Protein AF-A0A958UYS6-F1 (afdb_monomer_lite)

Foldseek 3Di:
DPPVVVVVVVVVVVVVVVVVCVVVVLVVCCVVQPDLLVVLLVVLVVVVVVLVCLCVCVVVVLVVVLVVCVVVVPPVSNVVVVVVSVVVVVVSVVVSVVVLVVCLVCLCVVCVVPDDPVSSVSSSVSSD

Radius of gyration: 20.61 Å; chains: 1; bounding box: 42×36×51 Å

pLDDT: mean 89.22, std 7.18, range [57.09, 96.88]

Structure (mmCIF, N/CA/C/O backbone):
data_AF-A0A958UYS6-F1
#
_entry.id   AF-A0A958UYS6-F1
#
loop_
_atom_site.group_PDB
_atom_site.id
_atom_site.type_symbol
_atom_site.label_atom_id
_atom_site.label_alt_id
_atom_site.label_comp_id
_atom_site.label_asym_id
_atom_site.label_entity_id
_atom_site.label_seq_id
_atom_site.pdbx_PDB_ins_code
_atom_site.Cartn_x
_atom_site.Cartn_y
_atom_site.Cartn_z
_atom_site.occupancy
_atom_site.B_iso_or_equiv
_atom_site.auth_seq_id
_atom_site.auth_comp_id
_atom_site.auth_asym_id
_atom_site.auth_atom_id
_atom_site.pdbx_PDB_model_num
ATOM 1 N N . MET A 1 1 ? -20.397 -24.349 17.806 1.00 57.09 1 MET A N 1
ATOM 2 C CA . MET A 1 1 ? -18.965 -24.169 17.461 1.00 57.09 1 MET A CA 1
ATOM 3 C C . MET A 1 1 ? -18.543 -22.762 17.843 1.00 57.09 1 MET A C 1
ATOM 5 O O . MET A 1 1 ? -19.244 -21.834 17.466 1.00 57.09 1 MET A O 1
ATOM 9 N N . SER A 1 2 ? -17.454 -22.614 18.604 1.00 81.12 2 SER A N 1
ATOM 10 C CA . SER A 1 2 ? -16.910 -21.302 18.992 1.00 81.12 2 SER A CA 1
ATOM 11 C C . SER A 1 2 ? -16.655 -20.434 17.752 1.00 81.12 2 SER A C 1
ATOM 13 O O . SER A 1 2 ? -16.127 -20.943 16.761 1.00 81.12 2 SER A O 1
ATOM 15 N N . GLN A 1 3 ? -17.023 -19.148 17.811 1.00 81.06 3 GLN A N 1
ATOM 16 C CA . GLN A 1 3 ? -16.781 -18.159 16.748 1.00 81.06 3 GLN A CA 1
ATOM 17 C C . GLN A 1 3 ? -15.305 -18.149 16.307 1.00 81.06 3 GLN A C 1
ATOM 19 O O . GLN A 1 3 ? -15.011 -18.015 15.123 1.00 81.06 3 GLN A O 1
ATOM 24 N N . LEU A 1 4 ? -14.385 -18.437 17.237 1.00 83.12 4 LEU A N 1
ATOM 25 C CA . LEU A 1 4 ? -12.952 -18.588 16.972 1.00 83.12 4 LEU A CA 1
ATOM 26 C C . LEU A 1 4 ? -12.633 -19.750 16.021 1.00 83.12 4 LEU A C 1
ATOM 28 O O . LEU A 1 4 ? -11.812 -19.594 15.126 1.00 83.12 4 LEU A O 1
ATOM 32 N N . LYS A 1 5 ? -13.298 -20.908 16.163 1.00 86.00 5 LYS A N 1
ATOM 33 C CA . LYS A 1 5 ? -13.058 -22.068 15.283 1.00 86.00 5 LYS A CA 1
ATOM 34 C C . LYS A 1 5 ? -13.526 -21.792 13.856 1.00 86.00 5 LYS A C 1
ATOM 36 O O . LYS A 1 5 ? -12.834 -22.155 12.915 1.00 86.00 5 LYS A O 1
ATOM 41 N N . LYS A 1 6 ? -14.682 -21.136 13.696 1.00 89.00 6 LYS A N 1
ATOM 42 C CA . LYS A 1 6 ? -15.195 -20.745 12.373 1.00 89.00 6 LYS A CA 1
ATOM 43 C C . LYS A 1 6 ? -14.292 -19.701 11.710 1.00 89.00 6 LYS A C 1
ATOM 45 O O . LYS A 1 6 ? -13.970 -19.859 10.539 1.00 89.00 6 LYS A O 1
ATOM 50 N N . GLY A 1 7 ? -13.849 -18.694 12.468 1.00 87.62 7 GLY A N 1
ATOM 51 C CA . GLY A 1 7 ? -12.909 -17.682 11.981 1.00 87.62 7 GLY A CA 1
ATOM 52 C C . GLY A 1 7 ? -11.564 -18.278 11.561 1.00 87.62 7 GLY A C 1
ATOM 53 O O . GLY A 1 7 ? -11.072 -17.969 10.481 1.00 87.62 7 GLY A O 1
ATOM 54 N N . ALA A 1 8 ? -11.012 -19.195 12.362 1.00 90.88 8 ALA A N 1
ATOM 55 C CA . ALA A 1 8 ? -9.764 -19.880 12.034 1.00 90.88 8 ALA A CA 1
ATOM 56 C C . ALA A 1 8 ? -9.884 -20.718 10.752 1.00 90.88 8 ALA A C 1
ATOM 58 O O . ALA A 1 8 ? -9.050 -20.581 9.864 1.00 90.88 8 ALA A O 1
ATOM 59 N N . ILE A 1 9 ? -10.933 -21.542 10.622 1.00 94.81 9 ILE A N 1
ATOM 60 C CA . ILE A 1 9 ? -11.158 -22.363 9.418 1.00 94.81 9 ILE A CA 1
ATOM 61 C C . ILE A 1 9 ? -11.245 -21.478 8.172 1.00 94.81 9 ILE A C 1
ATOM 63 O O . ILE A 1 9 ? -10.572 -21.763 7.188 1.00 94.81 9 ILE A O 1
ATOM 67 N N . LEU A 1 10 ? -12.015 -20.386 8.235 1.00 92.81 10 LEU A N 1
ATOM 68 C CA . LEU A 1 10 ? -12.155 -19.461 7.114 1.00 92.81 10 LEU A CA 1
ATOM 69 C C . LEU A 1 10 ? -10.806 -18.852 6.711 1.00 92.81 10 LEU A C 1
ATOM 71 O O . LEU A 1 10 ? -10.481 -18.821 5.529 1.00 92.81 10 LEU A O 1
ATOM 75 N N . ASN A 1 11 ? -10.003 -18.422 7.688 1.00 92.44 11 ASN A N 1
ATOM 76 C CA . ASN A 1 11 ? -8.689 -17.843 7.426 1.00 92.44 11 ASN A CA 1
ATOM 77 C C . ASN A 1 11 ? -7.740 -18.857 6.760 1.00 92.44 11 ASN A C 1
ATOM 79 O O . ASN A 1 11 ? -7.133 -18.544 5.738 1.00 92.44 11 ASN A O 1
ATOM 83 N N . TYR A 1 12 ? -7.689 -20.099 7.256 1.00 95.38 12 TYR A N 1
ATOM 84 C CA . TYR A 1 12 ? -6.883 -21.158 6.638 1.00 95.38 12 TYR A CA 1
ATOM 85 C C . TYR A 1 12 ? -7.346 -21.501 5.221 1.00 95.38 12 TYR A C 1
ATOM 87 O O . TYR A 1 12 ? -6.510 -21.683 4.337 1.00 95.38 12 TYR A O 1
ATOM 95 N N . THR A 1 13 ? -8.658 -21.563 4.977 1.00 95.88 13 THR A N 1
ATOM 96 C CA . THR A 1 13 ? -9.193 -21.776 3.627 1.00 95.88 13 THR A CA 1
ATOM 97 C C . THR A 1 13 ? -8.765 -20.656 2.682 1.00 95.88 13 THR A C 1
ATOM 99 O O . THR A 1 13 ? -8.302 -20.948 1.582 1.00 95.88 13 THR A O 1
ATOM 102 N N . THR A 1 14 ? -8.841 -19.395 3.117 1.00 94.94 14 THR A N 1
ATOM 103 C CA . THR A 1 14 ? -8.355 -18.252 2.332 1.00 94.94 14 THR A CA 1
ATOM 104 C C . THR A 1 14 ? -6.866 -18.377 2.026 1.00 94.94 14 THR A C 1
ATOM 106 O O . THR A 1 14 ? -6.482 -18.247 0.870 1.00 94.94 14 THR A O 1
ATOM 109 N N . ILE A 1 15 ? -6.026 -18.696 3.017 1.00 95.31 15 ILE A N 1
ATOM 110 C CA . ILE A 1 15 ? -4.578 -18.857 2.810 1.00 95.31 15 ILE A CA 1
ATOM 111 C C . ILE A 1 15 ? -4.289 -19.945 1.769 1.00 95.31 15 ILE A C 1
ATOM 113 O O . ILE A 1 15 ? -3.499 -19.717 0.852 1.00 95.31 15 ILE A O 1
ATOM 117 N N . ILE A 1 16 ? -4.926 -21.115 1.883 1.00 96.88 16 ILE A N 1
ATOM 118 C CA . ILE A 1 16 ? -4.724 -22.227 0.943 1.00 96.88 16 ILE A CA 1
ATOM 119 C C . ILE A 1 16 ? -5.145 -21.813 -0.468 1.00 96.88 16 ILE A C 1
ATOM 121 O O . ILE A 1 16 ? -4.382 -22.014 -1.410 1.00 96.88 16 ILE A O 1
ATOM 125 N N . LEU A 1 17 ? -6.323 -21.202 -0.618 1.00 96.12 17 LEU A N 1
ATOM 126 C CA . LEU A 1 17 ? -6.816 -20.747 -1.917 1.00 96.12 17 LEU A CA 1
ATOM 127 C C . LEU A 1 17 ? -5.879 -19.715 -2.545 1.00 96.12 17 LEU A C 1
ATOM 129 O O . LEU A 1 17 ? -5.502 -19.876 -3.702 1.00 96.12 17 LEU A O 1
ATOM 133 N N . THR A 1 18 ? -5.444 -18.708 -1.785 1.00 94.50 18 THR A N 1
ATOM 134 C CA . THR A 1 18 ? -4.513 -17.683 -2.275 1.00 94.50 18 THR A CA 1
ATOM 135 C C . THR A 1 18 ? -3.198 -18.299 -2.748 1.00 94.50 18 THR A C 1
ATOM 137 O O . THR A 1 18 ? -2.706 -17.941 -3.815 1.00 94.50 18 THR A O 1
ATOM 140 N N . ASN A 1 19 ? -2.648 -19.264 -2.005 1.00 95.12 19 ASN A N 1
ATOM 141 C CA . ASN A 1 19 ? -1.410 -19.940 -2.397 1.00 95.12 19 ASN A CA 1
ATOM 142 C C . ASN A 1 19 ? -1.591 -20.799 -3.656 1.00 95.12 19 ASN A C 1
ATOM 144 O O . ASN A 1 19 ? -0.763 -20.735 -4.560 1.00 95.12 19 ASN A O 1
ATOM 148 N N . VAL A 1 20 ? -2.676 -21.575 -3.746 1.00 96.19 20 VAL A N 1
ATOM 149 C CA . VAL A 1 20 ? -2.965 -22.410 -4.924 1.00 96.19 20 VAL A CA 1
ATOM 150 C C . VAL A 1 20 ? -3.162 -21.545 -6.167 1.00 96.19 20 VAL A C 1
ATOM 152 O O . VAL A 1 20 ? -2.585 -21.835 -7.212 1.00 96.19 20 VAL A O 1
ATOM 155 N N . VAL A 1 21 ? -3.928 -20.459 -6.054 1.00 95.12 21 VAL A N 1
ATOM 156 C CA . VAL A 1 21 ? -4.133 -19.505 -7.151 1.00 95.12 21 VAL A CA 1
ATOM 157 C C . VAL A 1 21 ? -2.806 -18.868 -7.563 1.00 95.12 21 VAL A C 1
ATOM 159 O O . VAL A 1 21 ? -2.506 -18.833 -8.752 1.00 95.12 21 VAL A O 1
ATOM 162 N N . GLY A 1 22 ? -1.979 -18.438 -6.605 1.00 90.50 22 GLY A N 1
ATOM 163 C CA . GLY A 1 22 ? -0.653 -17.882 -6.886 1.00 90.50 22 GLY A CA 1
ATOM 164 C C . GLY A 1 22 ? 0.243 -18.855 -7.655 1.00 90.50 22 GLY A C 1
ATOM 165 O O . GLY A 1 22 ? 0.768 -18.503 -8.708 1.00 90.50 22 GLY A O 1
ATOM 166 N N . LEU A 1 23 ? 0.341 -20.103 -7.187 1.00 93.56 23 LEU A N 1
ATOM 167 C CA . LEU A 1 23 ? 1.155 -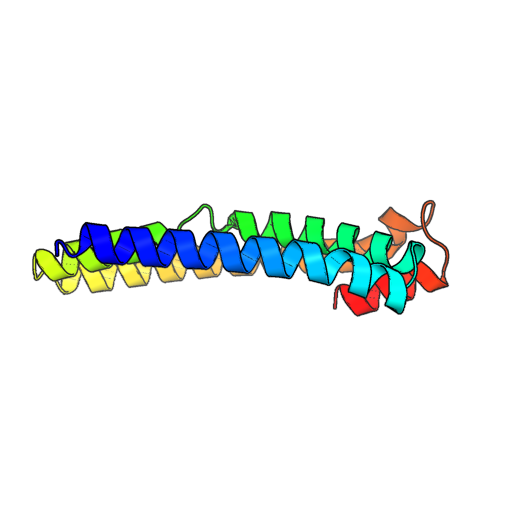21.146 -7.820 1.00 93.56 23 LEU A CA 1
ATOM 168 C C . LEU A 1 23 ? 0.702 -21.495 -9.241 1.00 93.56 23 LEU A C 1
ATOM 170 O O . LEU A 1 23 ? 1.537 -21.836 -10.074 1.00 93.56 23 LEU A O 1
ATOM 174 N N . LEU A 1 24 ? -0.600 -21.426 -9.526 1.00 94.75 24 LEU A N 1
ATOM 175 C CA . LEU A 1 24 ? -1.136 -21.682 -10.864 1.00 94.75 24 LEU A CA 1
ATOM 176 C C . LEU A 1 24 ? -0.995 -20.470 -11.794 1.00 94.75 24 LEU A C 1
ATOM 178 O O . LEU A 1 24 ? -0.764 -20.641 -12.991 1.00 94.75 24 LEU A O 1
ATOM 182 N N . LEU A 1 25 ? -1.112 -19.251 -11.261 1.00 91.12 25 LEU A N 1
ATOM 183 C CA . LEU A 1 25 ? -0.998 -18.023 -12.047 1.00 91.12 25 LEU A CA 1
ATOM 184 C C . LEU A 1 25 ? 0.435 -17.755 -12.500 1.00 91.12 25 LEU A C 1
ATOM 186 O O . LEU A 1 25 ? 0.625 -17.342 -13.638 1.00 91.12 25 LEU A O 1
ATOM 190 N N . THR A 1 26 ? 1.445 -18.017 -11.669 1.00 91.44 26 THR A N 1
ATOM 191 C CA . THR A 1 26 ? 2.850 -17.783 -12.040 1.00 91.44 26 THR A CA 1
ATOM 192 C C . THR A 1 26 ? 3.252 -18.434 -13.378 1.00 91.44 26 THR A C 1
ATOM 194 O O . THR A 1 26 ? 3.675 -17.700 -14.271 1.00 91.44 26 THR A O 1
ATOM 197 N N . PRO A 1 27 ? 3.087 -19.757 -13.603 1.00 91.44 27 PRO A N 1
ATOM 198 C CA . PRO A 1 27 ? 3.449 -20.378 -14.879 1.00 91.44 27 PRO A CA 1
ATOM 199 C C . PRO A 1 27 ? 2.552 -19.926 -16.039 1.00 91.44 27 PRO A C 1
ATOM 201 O O . PRO A 1 27 ? 3.009 -19.874 -17.180 1.00 91.44 27 PRO A O 1
ATOM 204 N N . PHE A 1 28 ? 1.288 -19.585 -15.768 1.00 93.19 28 PHE A N 1
ATOM 205 C CA . PHE A 1 28 ? 0.381 -19.043 -16.779 1.00 93.19 28 PHE A CA 1
ATOM 206 C C . PHE A 1 28 ? 0.866 -17.682 -17.297 1.00 93.19 28 PHE A C 1
ATOM 208 O O . PHE A 1 28 ? 0.948 -17.480 -18.507 1.00 93.19 28 PHE A O 1
ATOM 215 N N . ILE A 1 29 ? 1.239 -16.779 -16.386 1.00 90.50 29 ILE A N 1
ATOM 216 C CA . ILE A 1 29 ? 1.747 -15.440 -16.703 1.00 90.50 29 ILE A CA 1
ATOM 217 C C . ILE A 1 29 ? 3.053 -15.551 -17.496 1.00 90.50 29 ILE A C 1
ATOM 219 O O . ILE A 1 29 ? 3.146 -14.966 -18.570 1.00 90.50 29 ILE A O 1
ATOM 223 N N . ILE A 1 30 ? 4.014 -16.360 -17.034 1.00 93.06 30 ILE A N 1
ATOM 224 C CA . ILE A 1 30 ? 5.293 -16.574 -17.737 1.00 93.06 30 ILE A CA 1
ATOM 225 C C . ILE A 1 30 ? 5.054 -17.064 -19.170 1.00 93.06 30 ILE A C 1
ATOM 227 O O . ILE A 1 30 ? 5.629 -16.534 -20.115 1.00 93.06 30 ILE A O 1
ATOM 231 N N . ARG A 1 31 ? 4.157 -18.040 -19.361 1.00 90.69 31 ARG A N 1
ATOM 232 C CA . ARG A 1 31 ? 3.872 -18.600 -20.690 1.00 90.69 31 ARG A CA 1
ATOM 233 C C . ARG A 1 31 ? 3.215 -17.597 -21.642 1.00 90.69 31 ARG A C 1
ATOM 235 O O . ARG A 1 31 ? 3.379 -17.730 -22.851 1.00 90.69 31 ARG A O 1
ATOM 242 N N . GLN A 1 32 ? 2.444 -16.648 -21.116 1.00 89.56 32 GLN A N 1
ATOM 243 C CA . GLN A 1 32 ? 1.704 -15.681 -21.924 1.00 89.56 32 GLN A CA 1
ATOM 244 C C . GLN A 1 32 ? 2.520 -14.423 -22.244 1.00 89.56 32 GLN A C 1
ATOM 246 O O . GLN A 1 32 ? 2.358 -13.867 -23.328 1.00 89.56 32 GLN A O 1
ATOM 251 N N . LEU A 1 33 ? 3.349 -13.971 -21.300 1.00 84.19 33 LEU A N 1
ATOM 252 C CA . LEU A 1 33 ? 4.128 -12.735 -21.400 1.00 84.19 33 LEU A CA 1
ATOM 253 C C . LEU A 1 33 ? 5.561 -12.964 -21.887 1.00 84.19 33 LEU A C 1
ATOM 255 O O . LEU A 1 33 ? 6.086 -12.096 -22.568 1.00 84.19 33 LEU A O 1
ATOM 259 N N . GLY A 1 34 ? 6.162 -14.119 -21.596 1.00 88.44 34 GLY A N 1
ATOM 260 C CA . GLY A 1 34 ? 7.589 -14.362 -21.806 1.00 88.44 34 GLY A CA 1
ATOM 261 C C . GLY A 1 34 ? 8.432 -14.042 -20.567 1.00 88.44 34 GLY A C 1
ATOM 262 O O . GLY A 1 34 ? 7.959 -13.440 -19.598 1.00 88.44 34 GLY A O 1
ATOM 263 N N . ASP A 1 35 ? 9.690 -14.489 -20.583 1.00 86.62 35 ASP A N 1
ATOM 264 C CA . ASP A 1 35 ? 10.589 -14.403 -19.424 1.00 86.62 35 ASP A CA 1
ATOM 265 C C . ASP A 1 35 ? 11.000 -12.954 -19.102 1.00 86.62 35 ASP A C 1
ATOM 267 O O . ASP A 1 35 ? 11.043 -12.575 -17.928 1.00 86.62 35 ASP A O 1
ATOM 271 N N . SER A 1 36 ? 11.255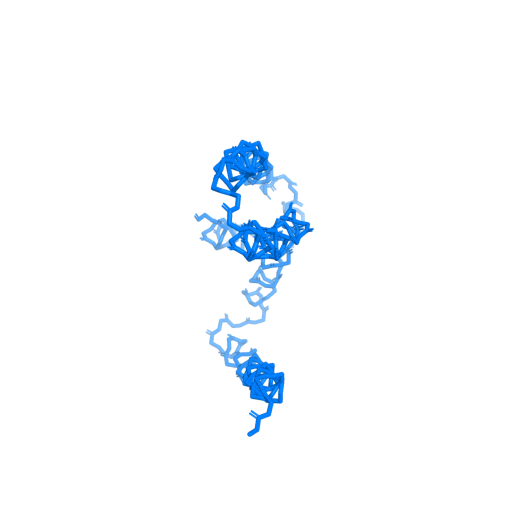 -12.128 -20.124 1.00 85.00 36 SER A N 1
ATOM 272 C CA . SER A 1 36 ? 11.650 -10.719 -19.960 1.00 85.00 36 SER A CA 1
ATOM 273 C C . SER A 1 36 ? 10.540 -9.890 -19.309 1.00 85.00 36 SER A C 1
ATOM 275 O O . SER A 1 36 ? 10.753 -9.232 -18.291 1.00 85.00 36 SER A O 1
ATOM 277 N N . GLU A 1 37 ? 9.323 -9.974 -19.841 1.00 85.94 37 GLU A N 1
ATOM 278 C CA . GLU A 1 37 ? 8.147 -9.262 -19.351 1.00 85.94 37 GLU A CA 1
ATOM 279 C C . GLU A 1 37 ? 7.735 -9.728 -17.952 1.00 85.94 37 GLU A C 1
ATOM 281 O O . GLU A 1 37 ? 7.327 -8.916 -17.120 1.00 85.94 37 GLU A O 1
ATOM 286 N N . PHE A 1 38 ? 7.875 -11.023 -17.653 1.00 89.00 38 PHE A N 1
ATOM 287 C CA . PHE A 1 38 ? 7.674 -11.525 -16.297 1.00 89.00 38 PHE A CA 1
ATOM 288 C C . PHE A 1 38 ? 8.736 -10.987 -15.323 1.00 89.00 38 PHE A C 1
ATOM 290 O O . PHE A 1 38 ? 8.415 -10.643 -14.181 1.00 89.00 38 PHE A O 1
ATOM 297 N N . GLY A 1 39 ? 9.988 -10.847 -15.767 1.00 87.06 39 GLY A N 1
ATOM 298 C CA . GLY A 1 39 ? 11.047 -10.177 -15.009 1.00 87.06 39 GLY A CA 1
ATOM 299 C C . GLY A 1 39 ? 10.681 -8.733 -14.654 1.00 87.06 39 GLY A C 1
ATOM 300 O O . GLY A 1 39 ? 10.763 -8.339 -13.489 1.00 87.06 39 GLY A O 1
ATOM 301 N N . LEU A 1 40 ? 10.175 -7.968 -15.624 1.00 87.94 40 LEU A N 1
ATOM 302 C CA . LEU A 1 40 ? 9.688 -6.603 -15.394 1.00 87.94 40 LEU A CA 1
ATOM 303 C C . LEU A 1 40 ? 8.493 -6.573 -14.434 1.00 87.94 40 LEU A C 1
ATOM 305 O O . LEU A 1 40 ? 8.478 -5.788 -13.484 1.00 87.94 40 LEU A O 1
ATOM 309 N N . TYR A 1 41 ? 7.524 -7.467 -14.639 1.00 88.62 41 TYR A N 1
ATOM 310 C CA . TYR A 1 41 ? 6.340 -7.593 -13.793 1.00 88.62 41 TYR A CA 1
ATOM 311 C C . TYR A 1 41 ? 6.706 -7.886 -12.334 1.00 88.62 41 TYR A C 1
ATOM 313 O O . TYR A 1 41 ? 6.197 -7.238 -11.420 1.00 88.62 41 TYR A O 1
ATOM 321 N N . THR A 1 42 ? 7.613 -8.834 -12.094 1.00 89.44 42 THR A N 1
ATOM 322 C CA . THR A 1 42 ? 8.046 -9.176 -10.731 1.00 89.44 42 THR A CA 1
ATOM 323 C C . THR A 1 42 ? 8.860 -8.058 -10.084 1.00 89.44 42 THR A C 1
ATOM 325 O O . THR A 1 42 ? 8.705 -7.811 -8.886 1.00 89.44 42 THR A O 1
ATOM 328 N N . MET A 1 43 ? 9.677 -7.338 -10.856 1.00 88.62 43 MET A N 1
ATOM 329 C CA . MET A 1 43 ? 10.442 -6.188 -10.372 1.00 88.62 43 MET A CA 1
ATOM 330 C C . MET A 1 43 ? 9.527 -5.042 -9.922 1.00 88.62 43 MET A C 1
ATOM 332 O O . MET A 1 43 ? 9.642 -4.563 -8.792 1.00 88.62 43 MET A O 1
ATOM 336 N N . ILE A 1 44 ? 8.582 -4.640 -10.775 1.00 88.56 44 ILE A N 1
ATOM 337 C CA . ILE A 1 44 ? 7.593 -3.603 -10.456 1.00 88.56 44 ILE A CA 1
ATOM 338 C C . ILE A 1 44 ? 6.704 -4.062 -9.302 1.00 88.56 44 ILE A C 1
ATOM 340 O O . ILE A 1 44 ? 6.499 -3.316 -8.346 1.00 88.56 44 ILE A O 1
ATOM 344 N N . GLY A 1 45 ? 6.247 -5.315 -9.336 1.00 90.31 45 GLY A N 1
ATOM 345 C CA . GLY A 1 45 ? 5.449 -5.909 -8.269 1.00 90.31 45 GLY A CA 1
ATOM 346 C C . GLY A 1 45 ? 6.165 -5.904 -6.91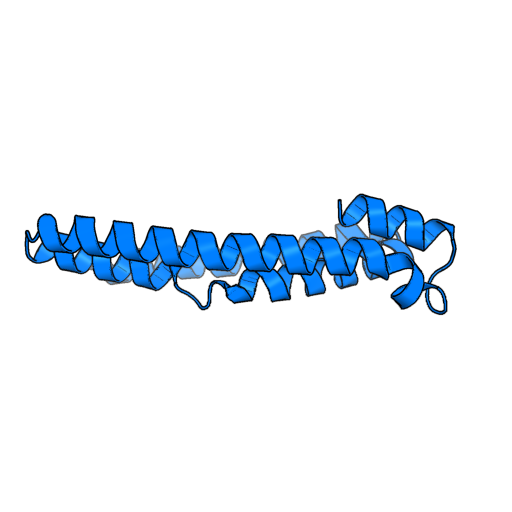8 1.00 90.31 45 GLY A C 1
ATOM 347 O O . GLY A 1 45 ? 5.539 -5.618 -5.902 1.00 90.31 45 GLY A O 1
ATOM 348 N N . SER A 1 46 ? 7.479 -6.140 -6.892 1.00 90.31 46 SER A N 1
ATOM 349 C CA . SER A 1 46 ? 8.281 -6.069 -5.663 1.00 90.31 46 SER A CA 1
ATOM 350 C C . SER A 1 46 ? 8.361 -4.641 -5.123 1.00 90.31 46 SER A C 1
ATOM 352 O O . SER A 1 46 ? 8.199 -4.426 -3.923 1.00 90.31 46 SER A O 1
ATOM 354 N N . PHE A 1 47 ? 8.545 -3.652 -6.002 1.00 88.75 47 PHE A N 1
ATOM 355 C CA . PHE A 1 47 ? 8.549 -2.243 -5.613 1.00 88.75 47 PHE A CA 1
ATOM 356 C C . PHE A 1 47 ? 7.192 -1.797 -5.043 1.00 88.75 47 PHE A C 1
ATOM 358 O O . PHE A 1 47 ? 7.135 -1.223 -3.954 1.00 88.75 47 PHE A O 1
ATOM 365 N N . VAL A 1 48 ? 6.091 -2.125 -5.729 1.00 89.31 48 VAL A N 1
ATOM 366 C CA . VAL A 1 48 ? 4.724 -1.875 -5.238 1.00 89.31 48 VAL A CA 1
ATOM 367 C C . VAL A 1 48 ? 4.470 -2.624 -3.926 1.00 89.31 48 VAL A C 1
ATOM 369 O O . VAL A 1 48 ? 3.867 -2.076 -3.005 1.00 89.31 48 VAL A O 1
ATOM 372 N N . GLY A 1 49 ? 4.982 -3.848 -3.796 1.00 90.06 49 GLY A N 1
ATOM 373 C CA . GLY A 1 49 ? 4.923 -4.635 -2.567 1.00 90.06 49 GLY A CA 1
ATOM 374 C C . GLY A 1 49 ? 5.575 -3.924 -1.380 1.00 90.06 49 GLY A C 1
ATOM 375 O O . GLY A 1 49 ? 4.986 -3.877 -0.302 1.00 90.06 49 GLY A O 1
ATOM 376 N N . TYR A 1 50 ? 6.739 -3.298 -1.569 1.00 89.19 50 TYR A N 1
ATOM 377 C CA . TYR A 1 50 ? 7.372 -2.500 -0.514 1.00 89.19 50 TYR A CA 1
ATOM 378 C C . TYR A 1 50 ? 6.551 -1.267 -0.126 1.00 89.19 50 TYR A C 1
ATOM 380 O O . TYR A 1 50 ? 6.477 -0.942 1.058 1.00 89.19 50 TYR A O 1
ATOM 388 N N . ILE A 1 51 ? 5.884 -0.620 -1.087 1.00 88.88 51 ILE A N 1
ATOM 389 C CA . ILE A 1 51 ? 4.939 0.468 -0.799 1.00 88.88 51 ILE A CA 1
ATOM 390 C C . ILE A 1 51 ? 3.753 -0.043 0.025 1.00 88.88 51 ILE A C 1
ATOM 392 O O . ILE A 1 51 ? 3.356 0.611 0.984 1.00 88.88 51 ILE A O 1
ATOM 396 N N . ALA A 1 52 ? 3.208 -1.218 -0.296 1.00 86.69 52 ALA A N 1
ATOM 397 C CA . ALA A 1 52 ? 2.081 -1.790 0.441 1.00 86.69 52 ALA A CA 1
ATOM 398 C C . ALA A 1 52 ? 2.419 -2.071 1.918 1.00 86.69 52 ALA A C 1
ATOM 400 O O . ALA A 1 52 ? 1.559 -1.955 2.789 1.00 86.69 52 ALA A O 1
ATOM 401 N N . VAL A 1 53 ? 3.684 -2.381 2.222 1.00 89.00 53 VAL A N 1
ATOM 402 C CA . VAL A 1 53 ? 4.159 -2.586 3.601 1.00 89.00 53 VAL A CA 1
ATOM 403 C C . VAL A 1 53 ? 4.214 -1.275 4.405 1.00 89.00 53 VAL A C 1
ATOM 405 O O . VAL A 1 53 ? 4.192 -1.329 5.635 1.00 89.00 53 VAL A O 1
ATOM 408 N N . LEU A 1 54 ? 4.207 -0.099 3.761 1.00 87.88 54 LEU A N 1
ATOM 409 C CA . LEU A 1 54 ? 4.210 1.207 4.444 1.00 87.88 54 LEU A CA 1
ATOM 410 C C . LEU A 1 54 ? 2.941 1.493 5.260 1.00 87.88 54 LEU A C 1
ATOM 412 O O . LEU A 1 54 ? 2.946 2.432 6.050 1.00 87.88 54 LEU A O 1
ATOM 416 N N . ASP A 1 55 ? 1.876 0.699 5.119 1.00 85.12 55 ASP A N 1
ATOM 417 C CA . ASP A 1 55 ? 0.746 0.754 6.056 1.00 85.12 55 ASP A CA 1
ATOM 418 C C . ASP A 1 55 ? 1.140 0.268 7.467 1.00 85.12 55 ASP A C 1
ATOM 420 O O . ASP A 1 55 ? 0.444 0.532 8.436 1.00 85.12 55 ASP A O 1
ATOM 424 N N . PHE A 1 56 ? 2.255 -0.457 7.629 1.00 86.56 56 PHE A N 1
ATOM 425 C CA . PHE A 1 56 ? 2.733 -0.983 8.920 1.00 86.56 56 PHE A CA 1
ATOM 426 C C . PHE A 1 56 ? 1.664 -1.744 9.742 1.00 86.56 56 PHE A C 1
ATOM 428 O O . PHE A 1 56 ? 1.755 -1.829 10.968 1.00 86.56 56 PHE A O 1
ATOM 435 N N . GLY A 1 57 ? 0.644 -2.312 9.085 1.00 88.50 57 GLY A N 1
ATOM 436 C CA . GLY A 1 57 ? -0.467 -3.009 9.743 1.00 88.50 57 GLY A CA 1
ATOM 437 C C . GLY A 1 57 ? -1.469 -2.083 10.444 1.00 88.50 57 GLY A C 1
ATOM 438 O O . GLY A 1 57 ? -2.233 -2.537 11.304 1.00 88.50 57 GLY A O 1
ATOM 439 N N . LEU A 1 58 ? -1.491 -0.790 10.104 1.00 91.19 58 LEU A N 1
ATOM 440 C CA . LEU A 1 58 ? -2.434 0.176 10.662 1.00 91.19 58 LEU A CA 1
ATOM 441 C C . LEU A 1 58 ? -3.882 -0.234 10.362 1.00 91.19 58 LEU A C 1
ATOM 443 O O . LEU A 1 58 ? -4.751 -0.061 11.217 1.00 91.19 58 LEU A O 1
ATOM 447 N N . SER A 1 59 ? -4.137 -0.861 9.210 1.00 90.50 59 SER A N 1
ATOM 448 C CA . SER A 1 59 ? -5.443 -1.430 8.850 1.00 90.50 59 SER A CA 1
ATOM 449 C C . SER A 1 59 ? -5.971 -2.414 9.904 1.00 90.50 59 SER A C 1
ATOM 451 O O . SER A 1 59 ? -7.108 -2.287 10.368 1.00 90.50 59 SER A O 1
ATOM 453 N N . ASP A 1 60 ? -5.135 -3.350 10.359 1.00 91.50 60 ASP A N 1
ATOM 454 C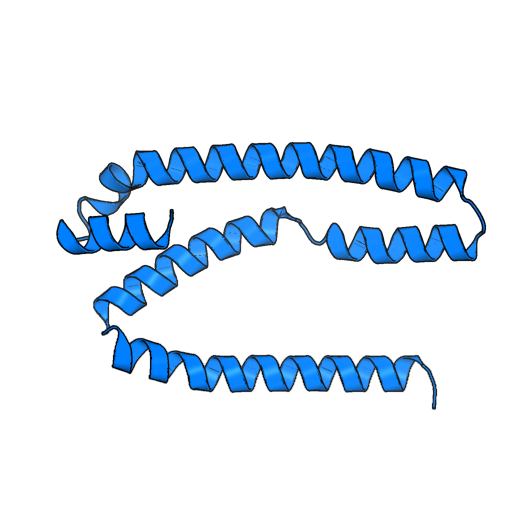 CA . ASP A 1 60 ? -5.508 -4.327 11.390 1.00 91.50 60 ASP A CA 1
ATOM 455 C C . ASP A 1 60 ? -5.679 -3.666 12.765 1.00 91.50 60 ASP A C 1
ATOM 457 O O . ASP A 1 60 ? -6.583 -4.015 13.537 1.00 91.50 60 ASP A O 1
ATOM 461 N N . ALA A 1 61 ? -4.838 -2.672 13.072 1.00 93.25 61 ALA A N 1
ATOM 462 C CA . ALA A 1 61 ? -4.959 -1.890 14.296 1.00 93.25 61 ALA A CA 1
ATOM 463 C C . ALA A 1 61 ? -6.306 -1.156 14.351 1.00 93.25 61 ALA A C 1
ATOM 465 O O . ALA A 1 61 ? -6.982 -1.205 15.381 1.00 93.25 61 ALA A O 1
ATOM 466 N N . VAL A 1 62 ? -6.742 -0.545 13.244 1.00 95.75 62 VAL A N 1
ATOM 467 C CA . VAL A 1 62 ? -8.040 0.138 13.158 1.00 95.75 62 VAL A CA 1
ATOM 468 C C . VAL A 1 62 ? -9.181 -0.813 13.478 1.00 95.75 62 VAL A C 1
ATOM 470 O O . VAL A 1 62 ? -9.993 -0.507 14.349 1.00 95.75 62 VAL A O 1
ATOM 473 N N . VAL A 1 63 ? -9.221 -1.988 12.844 1.00 94.50 63 VAL A N 1
ATOM 474 C CA . VAL A 1 63 ? -10.266 -2.991 13.102 1.00 94.50 63 VAL A CA 1
ATOM 475 C C . VAL A 1 63 ? -10.299 -3.373 14.583 1.00 94.50 63 VAL A C 1
ATOM 477 O O . VAL A 1 63 ? -11.369 -3.396 15.198 1.00 94.50 63 VAL A O 1
ATOM 480 N N . ARG A 1 64 ? -9.130 -3.619 15.186 1.00 94.31 64 ARG A N 1
ATOM 481 C CA . ARG A 1 64 ? -9.010 -3.989 16.601 1.00 94.31 64 ARG A CA 1
ATOM 482 C C . ARG A 1 64 ? -9.490 -2.882 17.542 1.00 94.31 64 ARG A C 1
ATOM 484 O O . ARG A 1 64 ? -10.250 -3.165 18.469 1.00 94.31 64 ARG A O 1
ATOM 491 N N . PHE A 1 65 ? -9.035 -1.646 17.347 1.00 95.25 65 PHE A N 1
ATOM 492 C CA . PHE A 1 65 ? -9.364 -0.532 18.239 1.00 95.25 65 PHE A CA 1
ATOM 493 C C . PHE A 1 65 ? -10.813 -0.078 18.075 1.00 95.25 65 PHE A C 1
ATOM 495 O O . PHE A 1 65 ? -11.485 0.141 19.079 1.00 95.25 65 PHE A O 1
ATOM 502 N N . VAL A 1 66 ? -11.346 -0.050 16.852 1.00 96.38 66 VAL A N 1
ATOM 503 C CA . VAL A 1 66 ? -12.772 0.223 16.613 1.00 96.38 66 VAL A CA 1
ATOM 504 C C . VAL A 1 66 ? -13.647 -0.839 17.281 1.00 96.38 66 VAL A C 1
ATOM 506 O O . VAL A 1 66 ? -14.602 -0.498 17.977 1.00 96.38 66 VAL A O 1
ATOM 509 N N . ALA A 1 67 ? -13.307 -2.127 17.148 1.00 95.19 67 ALA A N 1
ATOM 510 C CA . ALA A 1 67 ? -14.033 -3.193 17.837 1.00 95.19 67 ALA A CA 1
ATOM 511 C C . ALA A 1 67 ? -13.999 -3.022 19.368 1.00 95.19 67 ALA A C 1
ATOM 513 O O . ALA A 1 67 ? -15.018 -3.231 20.029 1.00 95.19 67 ALA A O 1
ATOM 514 N N . LYS A 1 68 ? -12.855 -2.595 19.923 1.00 96.69 68 LYS A N 1
ATOM 515 C CA . LYS A 1 68 ? -12.706 -2.288 21.351 1.00 96.69 68 LYS A CA 1
ATOM 516 C C . LYS A 1 68 ? -13.612 -1.127 21.788 1.00 96.69 68 LYS A C 1
ATOM 518 O O . LYS A 1 68 ? -14.407 -1.319 22.704 1.00 96.69 68 LYS A O 1
ATOM 523 N N . TYR A 1 69 ? -13.556 0.029 21.120 1.00 96.75 69 TYR A N 1
ATOM 524 C CA . TYR A 1 69 ? -14.384 1.196 21.470 1.00 96.75 69 TYR A CA 1
ATOM 525 C C . TYR A 1 69 ? -15.885 0.899 21.366 1.00 96.75 69 TYR A C 1
ATOM 527 O O . TYR A 1 69 ? -16.667 1.290 22.236 1.00 96.75 69 TYR A O 1
ATOM 535 N N . ARG A 1 70 ? -16.293 0.115 20.358 1.00 95.25 70 ARG A N 1
ATOM 536 C CA . ARG A 1 70 ? -17.680 -0.356 20.220 1.00 95.25 70 ARG A CA 1
ATOM 537 C C . ARG A 1 70 ? -18.115 -1.260 21.369 1.00 95.25 70 ARG A C 1
ATOM 539 O O . ARG A 1 70 ? -19.242 -1.123 21.844 1.00 95.25 70 ARG A O 1
ATOM 546 N N . ALA A 1 71 ? -17.246 -2.163 21.826 1.00 96.81 71 ALA A N 1
ATOM 547 C CA . ALA A 1 71 ? -17.526 -3.027 22.974 1.00 96.81 71 ALA A CA 1
ATOM 548 C C . ALA A 1 71 ? -17.641 -2.227 24.285 1.00 96.81 71 ALA A C 1
ATOM 550 O O . ALA A 1 71 ? -18.490 -2.536 25.120 1.00 96.81 71 ALA A O 1
ATOM 551 N N . GLU A 1 72 ? -16.842 -1.168 24.432 1.00 96.81 72 GLU A N 1
ATOM 552 C CA . GLU A 1 72 ? -16.868 -0.239 25.572 1.00 96.81 72 GLU A CA 1
ATOM 553 C C . GLU A 1 72 ? -18.011 0.798 25.483 1.00 96.81 72 GLU A C 1
ATOM 555 O O . GLU A 1 72 ? -18.250 1.536 26.436 1.00 96.81 72 GLU A O 1
ATOM 560 N N . LYS A 1 73 ? -18.762 0.828 24.368 1.00 96.31 73 LYS A N 1
ATOM 561 C CA . LYS A 1 73 ? -19.805 1.825 24.042 1.00 96.31 73 LYS A CA 1
ATOM 562 C C . LYS A 1 73 ? -19.297 3.277 24.045 1.00 96.31 73 LYS A C 1
ATOM 564 O O . LYS A 1 73 ? -20.099 4.207 24.164 1.00 96.31 73 LYS A O 1
ATOM 569 N N . ASP A 1 74 ? -17.995 3.480 23.865 1.00 96.50 74 ASP A N 1
ATOM 570 C CA . ASP A 1 74 ? -17.371 4.801 23.802 1.00 96.50 74 ASP A CA 1
ATOM 571 C C . ASP A 1 74 ? -17.342 5.329 22.361 1.00 96.50 74 ASP A C 1
ATOM 573 O O . ASP A 1 74 ? -16.368 5.180 21.622 1.00 96.50 74 ASP A O 1
ATOM 577 N N . LYS A 1 75 ? -18.444 5.972 21.960 1.00 94.88 75 LYS A N 1
ATOM 578 C CA . LYS A 1 75 ? -18.577 6.560 20.618 1.00 94.88 75 LYS A CA 1
ATOM 579 C C . LYS A 1 75 ? -17.615 7.722 20.371 1.00 94.88 75 LYS A C 1
ATOM 581 O O . LYS A 1 75 ? -17.119 7.868 19.261 1.00 94.88 75 LYS A O 1
ATOM 586 N N . LYS A 1 76 ? -17.340 8.543 21.392 1.00 96.25 76 LYS A N 1
ATOM 587 C CA . LYS A 1 76 ? -16.437 9.696 21.244 1.00 96.25 76 LYS A CA 1
ATOM 588 C C . LYS A 1 76 ? -14.994 9.231 21.054 1.00 96.25 76 LYS A C 1
ATOM 590 O O . LYS A 1 76 ? -14.273 9.805 20.242 1.00 96.25 76 LYS A O 1
ATOM 595 N N . GLY A 1 77 ? -14.582 8.190 21.779 1.00 96.00 77 GLY A N 1
ATOM 596 C CA . GLY A 1 77 ? -13.294 7.528 21.581 1.00 96.00 77 GLY A CA 1
ATOM 597 C C . GLY A 1 77 ? -13.150 6.939 20.177 1.00 96.00 77 GLY A C 1
ATOM 598 O O . GLY A 1 77 ? -12.134 7.183 19.528 1.00 96.00 77 GLY A O 1
ATOM 599 N N . GLU A 1 78 ? -14.182 6.245 19.678 1.00 96.50 78 GLU A N 1
ATOM 600 C CA . GLU A 1 78 ? -14.220 5.703 18.307 1.00 96.50 78 GLU A CA 1
ATOM 601 C C . GLU A 1 78 ? -14.049 6.808 17.250 1.00 96.50 78 GLU A C 1
ATOM 603 O O . GLU A 1 78 ? -13.182 6.696 16.383 1.00 96.50 78 GLU A O 1
ATOM 608 N N . GLU A 1 79 ? -14.828 7.891 17.344 1.00 96.50 79 GLU A N 1
ATOM 609 C CA . GLU A 1 79 ? -14.777 9.023 16.406 1.00 96.50 79 GLU A CA 1
ATOM 610 C C . GLU A 1 79 ? -13.403 9.709 16.400 1.00 96.50 79 GLU A C 1
ATOM 612 O O . GLU A 1 79 ? -12.820 9.919 15.335 1.00 96.50 79 GLU A O 1
ATOM 617 N N . ASN A 1 80 ? -12.843 10.002 17.578 1.00 96.81 80 ASN A N 1
ATOM 618 C CA . ASN A 1 80 ? -11.527 10.635 17.696 1.00 96.81 80 ASN A CA 1
ATOM 619 C C . ASN A 1 80 ? -10.402 9.731 17.171 1.00 96.81 80 ASN A C 1
ATOM 621 O O . ASN A 1 80 ? -9.486 10.202 16.495 1.00 96.81 80 ASN A O 1
ATOM 625 N N . PHE A 1 81 ? -10.468 8.429 17.463 1.00 96.44 81 PHE A N 1
ATOM 626 C CA . PHE A 1 81 ? -9.496 7.455 16.975 1.00 96.44 81 PHE A CA 1
ATOM 627 C C . PHE A 1 81 ? -9.526 7.353 15.447 1.00 96.44 81 PHE A C 1
ATOM 629 O O . PHE A 1 81 ? -8.473 7.388 14.805 1.00 96.44 81 PHE A O 1
ATOM 636 N N . LEU A 1 82 ? -10.721 7.271 14.854 1.00 96.38 82 LEU A N 1
ATOM 637 C CA . LEU A 1 82 ? -10.885 7.242 13.403 1.00 96.38 82 LEU A CA 1
ATOM 638 C C . LEU A 1 82 ? -10.393 8.536 12.751 1.00 96.38 82 LEU A C 1
ATOM 640 O O . LEU A 1 82 ? -9.667 8.463 11.763 1.00 96.38 82 LEU A O 1
ATOM 644 N N . ALA A 1 83 ? -10.706 9.703 13.324 1.00 96.69 83 ALA A N 1
ATOM 645 C CA . ALA A 1 83 ? -10.219 10.987 12.823 1.00 96.69 83 ALA A CA 1
ATOM 646 C C . ALA A 1 83 ? -8.683 11.067 12.837 1.00 96.69 83 ALA A C 1
ATOM 648 O O . ALA A 1 83 ? -8.069 11.456 11.843 1.00 96.69 83 ALA A O 1
ATOM 649 N N . ASN A 1 84 ? -8.044 10.638 13.929 1.00 95.88 84 ASN A N 1
ATOM 650 C CA . ASN A 1 84 ? -6.585 10.630 14.024 1.00 95.88 84 ASN A CA 1
ATOM 651 C C . ASN A 1 84 ? -5.954 9.627 13.047 1.00 95.88 84 ASN A C 1
ATOM 653 O O . ASN A 1 84 ? -4.963 9.927 12.387 1.00 95.88 84 ASN A O 1
ATOM 657 N N . THR A 1 85 ? -6.559 8.447 12.904 1.00 95.38 85 THR A N 1
ATOM 658 C CA . THR A 1 85 ? -6.093 7.435 11.950 1.00 95.38 85 THR A CA 1
ATOM 659 C C . THR A 1 85 ? -6.222 7.938 10.510 1.00 95.38 85 THR A C 1
ATOM 661 O O . THR A 1 85 ? -5.307 7.756 9.715 1.00 95.38 85 THR A O 1
ATOM 664 N N . MET A 1 86 ? -7.309 8.638 10.176 1.00 95.38 86 MET A N 1
ATOM 665 C CA . MET A 1 86 ? -7.495 9.260 8.863 1.00 95.38 86 MET A CA 1
ATOM 666 C C . MET A 1 86 ? -6.395 10.284 8.553 1.00 95.38 86 MET A C 1
ATOM 668 O O . MET A 1 86 ? -5.875 10.293 7.439 1.00 95.38 86 MET A O 1
ATOM 672 N N . LEU A 1 87 ? -5.995 11.108 9.529 1.00 96.19 87 LEU A N 1
ATOM 673 C CA . LEU A 1 87 ? -4.872 12.037 9.363 1.00 96.19 87 LEU A CA 1
ATOM 674 C C . LEU A 1 87 ? -3.548 11.303 9.117 1.00 96.19 87 LEU A C 1
ATOM 676 O O . LEU A 1 87 ? -2.790 11.699 8.235 1.00 96.19 87 LEU A O 1
ATOM 680 N N . ILE A 1 88 ? -3.287 10.215 9.846 1.00 94.56 88 ILE A N 1
ATOM 681 C CA . ILE A 1 88 ? -2.096 9.380 9.631 1.00 94.56 88 ILE A CA 1
ATOM 682 C C . ILE A 1 88 ? -2.098 8.801 8.210 1.00 94.56 88 ILE A C 1
ATOM 684 O O . ILE A 1 88 ? -1.102 8.930 7.499 1.00 94.56 88 ILE A O 1
ATOM 688 N N . TYR A 1 89 ? -3.223 8.237 7.762 1.00 93.88 89 TYR A N 1
ATOM 689 C CA . TYR A 1 89 ? -3.358 7.708 6.404 1.00 93.88 89 TYR A CA 1
ATOM 690 C C . TYR A 1 89 ? -3.145 8.770 5.332 1.00 93.88 89 TYR A C 1
ATOM 692 O O . TYR A 1 89 ? -2.524 8.472 4.319 1.00 93.88 89 TYR A O 1
ATOM 700 N N . LEU A 1 90 ? -3.602 10.003 5.557 1.00 95.50 90 LEU A N 1
ATOM 701 C CA . LEU A 1 90 ? -3.399 11.111 4.624 1.00 95.50 90 LEU A CA 1
ATOM 702 C C . LEU A 1 90 ? -1.910 11.461 4.481 1.00 95.50 90 LEU A C 1
ATOM 704 O O . LEU A 1 90 ? -1.422 11.705 3.374 1.00 95.50 90 LEU A O 1
ATOM 708 N N . VAL A 1 91 ? -1.164 11.449 5.588 1.00 94.75 91 VAL A N 1
ATOM 709 C CA . VAL A 1 91 ? 0.290 11.664 5.566 1.00 94.75 91 VAL A CA 1
ATOM 710 C C . VAL A 1 91 ? 0.991 10.517 4.836 1.00 94.75 91 VAL A C 1
ATOM 712 O O . VAL A 1 91 ? 1.788 10.773 3.934 1.00 94.75 91 VAL A O 1
ATOM 715 N N . ILE A 1 92 ? 0.661 9.263 5.165 1.00 93.12 92 ILE A N 1
ATOM 716 C CA . ILE A 1 92 ? 1.245 8.080 4.513 1.00 93.12 92 ILE A CA 1
ATOM 717 C C . ILE A 1 92 ? 0.932 8.085 3.013 1.00 93.12 92 ILE A C 1
ATOM 719 O O . ILE A 1 92 ? 1.844 7.935 2.206 1.00 93.12 92 ILE A O 1
ATOM 723 N N . SER A 1 93 ? -0.318 8.328 2.614 1.00 93.25 93 SER A N 1
ATOM 724 C CA . SER A 1 93 ? -0.709 8.356 1.201 1.00 93.25 93 SER A CA 1
ATOM 725 C C . SER A 1 93 ? 0.022 9.450 0.431 1.00 93.25 93 SER A C 1
ATOM 727 O O . SER A 1 93 ? 0.451 9.231 -0.698 1.00 93.25 93 SER A O 1
ATOM 729 N N . THR A 1 94 ? 0.217 10.618 1.049 1.00 95.12 94 THR A N 1
ATOM 730 C CA . THR A 1 94 ? 0.986 11.712 0.444 1.00 95.12 94 THR A CA 1
ATOM 731 C C . THR A 1 94 ? 2.442 11.301 0.231 1.00 95.12 94 THR A C 1
ATOM 733 O O . THR A 1 94 ? 2.984 11.506 -0.854 1.00 95.12 94 THR A O 1
ATOM 736 N N . LEU A 1 95 ? 3.070 10.660 1.223 1.00 92.88 95 LEU A N 1
ATOM 737 C CA . LEU A 1 95 ? 4.431 10.134 1.091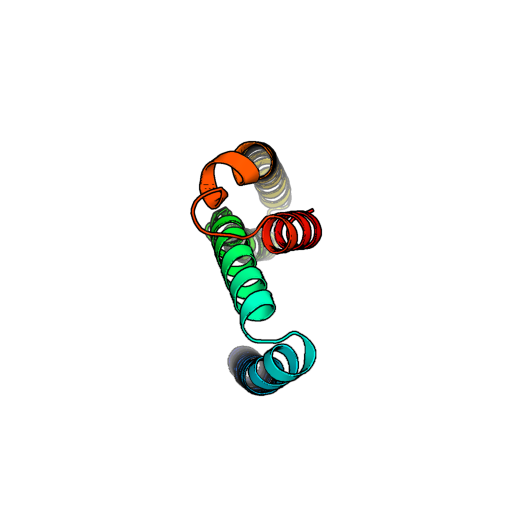 1.00 92.88 95 LEU A CA 1
ATOM 738 C C . LEU A 1 95 ? 4.532 9.071 -0.008 1.00 92.88 95 LEU A C 1
ATOM 740 O O . LEU A 1 95 ? 5.461 9.119 -0.809 1.00 92.88 95 LEU A O 1
ATOM 744 N N . VAL A 1 96 ? 3.563 8.157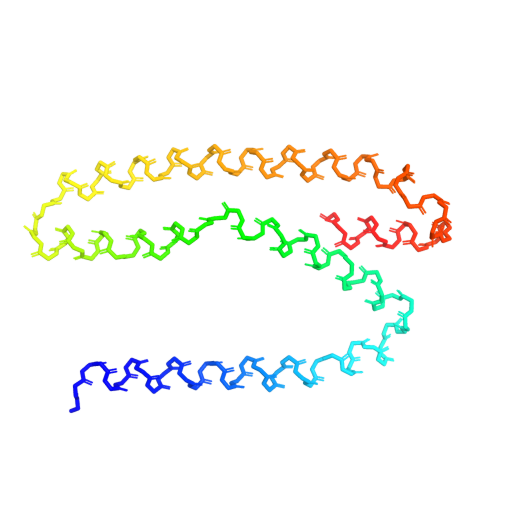 -0.089 1.00 92.62 96 VAL A N 1
ATOM 745 C CA . VAL A 1 96 ? 3.505 7.121 -1.130 1.00 92.62 96 VAL A CA 1
ATOM 746 C C . VAL A 1 96 ? 3.436 7.741 -2.524 1.00 92.62 96 VAL A C 1
ATOM 748 O O . VAL A 1 96 ? 4.198 7.343 -3.403 1.00 92.62 96 VAL A O 1
ATOM 751 N N . VAL A 1 97 ? 2.587 8.753 -2.724 1.00 93.38 97 VAL A N 1
ATOM 752 C CA . VAL A 1 97 ? 2.484 9.462 -4.009 1.00 93.38 97 VAL A CA 1
ATOM 753 C C . VAL A 1 97 ? 3.800 10.157 -4.361 1.00 93.38 97 VAL A C 1
ATOM 755 O O . VAL A 1 97 ? 4.250 10.064 -5.504 1.00 93.38 97 VAL A O 1
ATOM 758 N N . ILE A 1 98 ? 4.454 10.812 -3.397 1.00 93.50 98 ILE A N 1
ATOM 759 C CA . ILE A 1 98 ? 5.750 11.468 -3.620 1.00 93.50 98 ILE A CA 1
ATOM 760 C C . ILE A 1 98 ? 6.810 10.437 -4.029 1.00 93.50 98 ILE A C 1
ATOM 762 O O . ILE A 1 98 ? 7.464 10.614 -5.054 1.00 93.50 98 ILE A O 1
ATOM 766 N N . VAL A 1 99 ? 6.958 9.344 -3.273 1.00 91.19 99 VAL A N 1
ATOM 767 C CA . VAL A 1 99 ? 7.946 8.288 -3.555 1.00 91.19 99 VAL A CA 1
ATOM 768 C C . VAL A 1 99 ? 7.677 7.627 -4.907 1.00 91.19 99 VAL A C 1
ATOM 770 O O . VAL A 1 99 ? 8.606 7.464 -5.696 1.00 91.19 99 VAL A O 1
ATOM 773 N N . GLY A 1 100 ? 6.416 7.304 -5.209 1.00 90.44 100 GLY A N 1
ATOM 774 C CA . GLY A 1 100 ? 6.019 6.718 -6.490 1.00 90.44 100 GLY A CA 1
ATOM 775 C C . GLY A 1 100 ? 6.304 7.644 -7.674 1.00 90.44 100 GLY A C 1
ATOM 776 O O . GLY A 1 100 ? 6.851 7.206 -8.683 1.00 90.44 100 GLY A O 1
ATOM 777 N N . THR A 1 101 ? 6.030 8.943 -7.525 1.00 90.88 101 THR A N 1
ATOM 778 C CA . THR A 1 101 ? 6.322 9.948 -8.561 1.00 90.88 101 THR A CA 1
ATOM 779 C C . THR A 1 101 ? 7.827 10.092 -8.781 1.00 90.88 101 THR A C 1
ATOM 781 O O . THR A 1 101 ? 8.292 10.070 -9.918 1.00 90.88 101 THR A O 1
ATOM 784 N N . VAL A 1 102 ? 8.613 10.206 -7.703 1.00 90.38 102 VAL A N 1
ATOM 785 C CA . VAL A 1 102 ? 10.080 10.299 -7.785 1.00 90.38 102 VAL A CA 1
ATOM 786 C C . VAL A 1 102 ? 10.659 9.060 -8.461 1.00 90.38 102 VAL A C 1
ATOM 788 O O . VAL A 1 102 ? 11.529 9.194 -9.321 1.00 90.38 102 VAL A O 1
ATOM 791 N N . PHE A 1 103 ? 10.160 7.870 -8.125 1.00 87.62 103 PHE A N 1
ATOM 792 C CA . PHE A 1 103 ? 10.580 6.629 -8.765 1.00 87.62 103 PHE A CA 1
ATOM 793 C C . PHE A 1 103 ? 10.241 6.611 -10.260 1.00 87.62 103 PHE A C 1
ATOM 795 O O . PHE A 1 103 ? 11.131 6.363 -11.069 1.00 87.62 103 PHE A O 1
ATOM 802 N N . TYR A 1 104 ? 9.007 6.956 -10.642 1.00 86.44 104 TYR A N 1
ATOM 803 C CA . TYR A 1 104 ? 8.583 7.004 -12.045 1.00 86.44 104 TYR A CA 1
ATOM 804 C C . TYR A 1 104 ? 9.451 7.948 -12.892 1.00 86.44 104 TYR A C 1
ATOM 806 O O . TYR A 1 104 ? 9.874 7.594 -13.992 1.00 86.44 104 TYR A O 1
ATOM 814 N N . LEU A 1 105 ? 9.779 9.130 -12.358 1.00 86.94 105 LEU A N 1
ATOM 815 C CA . LEU A 1 105 ? 10.637 10.105 -13.039 1.00 86.94 105 LEU A CA 1
ATOM 816 C C . LEU A 1 105 ? 12.099 9.645 -13.142 1.00 86.94 105 LEU A C 1
ATOM 818 O O . LEU A 1 105 ? 12.776 9.973 -14.112 1.00 86.94 105 LEU A O 1
ATOM 822 N N . ASN A 1 106 ? 12.594 8.886 -12.162 1.00 85.69 106 ASN A N 1
ATOM 823 C CA . ASN A 1 106 ? 13.965 8.367 -12.161 1.00 85.69 106 ASN A CA 1
ATOM 824 C C . ASN A 1 106 ? 14.097 6.999 -12.841 1.00 85.69 106 ASN A C 1
ATOM 826 O O . ASN A 1 106 ? 15.215 6.506 -12.986 1.00 85.69 106 ASN A O 1
ATOM 830 N N . MET A 1 107 ? 12.996 6.394 -13.287 1.00 80.06 107 MET A N 1
ATOM 831 C CA . MET A 1 107 ? 12.995 5.048 -13.854 1.00 80.06 107 MET A CA 1
ATOM 832 C C . MET A 1 107 ? 13.884 4.946 -15.103 1.00 80.06 107 MET A C 1
ATOM 834 O O . MET A 1 107 ? 14.578 3.950 -15.277 1.00 80.06 107 MET A O 1
ATOM 838 N N . ASP A 1 108 ? 13.941 6.001 -15.926 1.00 78.38 108 ASP A N 1
ATOM 839 C CA . ASP A 1 108 ? 14.878 6.069 -17.055 1.00 78.38 108 ASP A CA 1
ATOM 840 C C . ASP A 1 108 ? 16.331 5.958 -16.572 1.00 78.38 108 ASP A C 1
ATOM 842 O O . ASP A 1 108 ? 17.077 5.103 -17.027 1.00 78.38 108 ASP A O 1
ATOM 846 N N . SER A 1 109 ? 16.725 6.797 -15.612 1.00 76.81 109 SER A N 1
ATOM 847 C CA . SER A 1 109 ? 18.101 6.880 -15.101 1.00 76.81 109 SER A CA 1
ATOM 848 C C . SER A 1 109 ? 18.544 5.601 -14.380 1.00 76.81 109 SER A C 1
ATOM 850 O O . SER A 1 109 ? 19.669 5.136 -14.548 1.00 76.81 109 SER A O 1
ATOM 852 N N . VAL A 1 110 ? 17.641 4.996 -13.601 1.00 75.94 110 VAL A N 1
ATOM 853 C CA . VAL A 1 110 ? 17.925 3.795 -12.800 1.00 75.94 110 VAL A CA 1
ATOM 854 C C . VAL A 1 110 ? 18.074 2.546 -13.675 1.00 75.94 110 VAL A C 1
ATOM 856 O O . VAL A 1 110 ? 18.897 1.686 -13.362 1.00 75.94 110 VAL A O 1
ATOM 859 N N . PHE A 1 111 ? 17.323 2.445 -14.778 1.00 77.00 111 PHE A N 1
ATOM 860 C CA . PHE A 1 111 ? 17.278 1.233 -15.606 1.00 77.00 111 PHE A CA 1
ATOM 861 C C . PHE A 1 111 ? 17.952 1.349 -16.979 1.00 77.00 111 PHE A C 1
ATOM 863 O O . PHE A 1 111 ? 18.031 0.351 -17.694 1.00 77.00 111 PHE A O 1
ATOM 870 N N . GLN A 1 112 ? 18.514 2.509 -17.325 1.00 69.75 112 GLN A N 1
ATOM 871 C CA . GLN A 1 112 ? 19.217 2.767 -18.592 1.00 69.75 112 GLN A CA 1
ATOM 872 C C . GLN A 1 112 ? 20.329 1.758 -18.933 1.00 69.75 112 GLN A C 1
ATOM 874 O O . GLN A 1 112 ? 20.551 1.478 -20.107 1.00 69.75 112 GLN A O 1
ATOM 879 N N . ASN A 1 113 ? 21.023 1.208 -17.930 1.00 69.12 113 ASN A N 1
ATOM 880 C CA . ASN A 1 113 ? 22.118 0.245 -18.133 1.00 69.12 113 ASN A CA 1
ATOM 881 C C . ASN A 1 113 ? 21.673 -1.225 -18.059 1.00 69.12 113 ASN A C 1
ATOM 883 O O . ASN A 1 113 ? 22.476 -2.115 -18.333 1.00 69.12 113 ASN A O 1
ATOM 887 N N . SER A 1 114 ? 20.425 -1.476 -17.657 1.00 69.19 114 SER A N 1
ATOM 888 C CA . SER A 1 114 ? 19.926 -2.816 -17.323 1.00 69.19 114 SER A CA 1
ATOM 889 C C . SER A 1 114 ? 18.799 -3.288 -18.242 1.00 69.19 114 SER A C 1
ATOM 891 O O . SER A 1 114 ? 18.593 -4.492 -18.347 1.00 69.19 114 SER A O 1
ATOM 893 N N . LEU A 1 115 ? 18.074 -2.368 -18.890 1.00 75.69 115 LEU A N 1
ATOM 894 C CA . LEU A 1 115 ? 16.927 -2.658 -19.754 1.00 75.69 115 LEU A CA 1
ATOM 895 C C . LEU A 1 115 ? 17.125 -2.082 -21.157 1.00 75.69 115 LEU A C 1
ATOM 897 O O . LEU A 1 115 ? 17.684 -0.999 -21.336 1.00 75.69 115 LEU A O 1
ATOM 901 N N . THR A 1 116 ? 16.605 -2.781 -22.163 1.00 78.88 116 THR A N 1
ATOM 902 C CA . THR A 1 116 ? 16.489 -2.235 -23.518 1.00 78.88 116 THR A CA 1
ATOM 903 C C . THR A 1 116 ? 15.440 -1.117 -23.576 1.00 78.88 116 THR A C 1
ATOM 905 O O . THR A 1 116 ? 14.541 -1.029 -22.738 1.00 78.88 116 THR A O 1
ATOM 908 N N . ALA A 1 117 ? 15.507 -0.260 -24.602 1.00 76.12 117 ALA A N 1
ATOM 909 C CA . ALA A 1 117 ? 14.566 0.855 -24.762 1.00 76.12 117 ALA A CA 1
ATOM 910 C C . ALA A 1 117 ? 13.087 0.409 -24.787 1.00 76.12 117 ALA A C 1
ATOM 912 O O . ALA A 1 117 ? 12.221 1.127 -24.290 1.00 76.12 117 ALA A O 1
ATOM 913 N N . ASN A 1 118 ? 12.800 -0.787 -25.315 1.00 77.69 118 ASN A N 1
ATOM 914 C CA . ASN A 1 118 ? 11.447 -1.347 -25.359 1.00 77.69 118 ASN A CA 1
ATOM 915 C C . ASN A 1 118 ? 10.973 -1.842 -23.983 1.00 77.69 118 ASN A C 1
ATOM 917 O O . ASN A 1 118 ? 9.838 -1.568 -23.593 1.00 77.69 118 ASN A O 1
ATOM 921 N N . GLU A 1 119 ? 11.841 -2.520 -23.229 1.00 79.31 119 GLU A N 1
ATOM 922 C CA . GLU A 1 119 ? 11.545 -2.997 -21.870 1.00 79.31 119 GLU A CA 1
ATOM 923 C C . GLU A 1 119 ? 11.299 -1.831 -20.908 1.00 79.31 119 GLU A C 1
ATOM 925 O O . GLU A 1 119 ? 10.432 -1.903 -20.042 1.00 79.31 119 GLU A O 1
ATOM 930 N N . LEU A 1 120 ? 12.000 -0.711 -21.096 1.00 79.50 120 LEU A N 1
ATOM 931 C CA . LEU A 1 120 ? 11.804 0.481 -20.278 1.00 79.50 120 LEU A CA 1
ATOM 932 C C . LEU A 1 120 ? 10.427 1.124 -20.516 1.00 79.50 120 LEU A C 1
ATOM 934 O O . LEU A 1 120 ? 9.760 1.541 -19.567 1.00 79.50 120 LEU A O 1
ATOM 938 N N . VAL A 1 121 ? 9.959 1.151 -21.769 1.00 80.81 121 VAL A N 1
ATOM 939 C CA . VAL A 1 121 ? 8.598 1.604 -22.104 1.00 80.81 121 VAL A CA 1
ATOM 940 C C . VAL A 1 121 ? 7.550 0.673 -21.496 1.00 80.81 121 VAL A C 1
ATOM 942 O O . VAL A 1 121 ? 6.604 1.155 -20.875 1.00 80.81 121 VAL A O 1
ATOM 945 N N . GLN A 1 122 ? 7.727 -0.646 -21.614 1.00 82.38 122 GLN A N 1
ATOM 946 C CA . GLN A 1 122 ? 6.823 -1.620 -20.993 1.00 82.38 122 GLN A CA 1
ATOM 947 C C . GLN A 1 122 ? 6.785 -1.466 -19.470 1.00 82.38 122 GLN A C 1
ATOM 949 O O . GLN A 1 122 ? 5.705 -1.446 -18.886 1.00 82.38 122 GLN A O 1
ATOM 954 N N . ALA A 1 123 ? 7.940 -1.277 -18.831 1.00 80.62 123 ALA A N 1
ATOM 955 C CA . ALA A 1 123 ? 8.025 -1.058 -17.396 1.00 80.62 123 ALA A CA 1
ATOM 956 C C . ALA A 1 123 ? 7.283 0.219 -16.961 1.00 80.62 123 ALA A C 1
ATOM 958 O O . ALA A 1 123 ? 6.587 0.211 -15.950 1.00 80.62 123 ALA A O 1
ATOM 959 N N . LYS A 1 124 ? 7.349 1.301 -17.751 1.00 80.38 124 LYS A N 1
ATOM 960 C CA . LYS A 1 124 ? 6.598 2.532 -17.459 1.00 80.38 124 LYS A CA 1
ATOM 961 C C . LYS A 1 124 ? 5.096 2.313 -17.575 1.00 80.38 124 LYS A C 1
ATOM 963 O O . LYS A 1 124 ? 4.360 2.817 -16.739 1.00 80.38 124 LYS A O 1
ATOM 968 N N . ILE A 1 125 ? 4.656 1.551 -18.578 1.00 83.50 125 ILE A N 1
ATOM 969 C CA . ILE A 1 125 ? 3.240 1.200 -18.770 1.00 83.50 125 ILE A CA 1
ATOM 970 C C . ILE A 1 125 ? 2.735 0.304 -17.634 1.00 83.50 125 ILE A C 1
ATOM 972 O O . ILE A 1 125 ? 1.603 0.458 -17.204 1.00 83.50 125 ILE A O 1
ATOM 976 N N . MET A 1 126 ? 3.555 -0.629 -17.149 1.00 85.25 126 MET A N 1
ATOM 977 C CA . MET A 1 126 ? 3.197 -1.502 -16.027 1.00 85.25 126 MET A CA 1
ATOM 978 C C . MET A 1 126 ? 3.162 -0.761 -14.683 1.00 85.25 126 MET A C 1
ATOM 980 O O . MET A 1 126 ? 2.467 -1.200 -13.770 1.00 85.25 126 MET A O 1
ATOM 984 N N . PHE A 1 127 ? 3.946 0.310 -14.541 1.00 83.00 127 PHE A N 1
ATOM 985 C CA . PHE A 1 127 ? 4.013 1.107 -13.318 1.00 83.00 127 PHE A CA 1
ATOM 986 C C . PHE A 1 127 ? 2.925 2.190 -13.228 1.00 83.00 127 PHE A C 1
ATOM 988 O O . PHE A 1 127 ? 2.483 2.499 -12.122 1.00 83.00 127 PHE A O 1
ATOM 995 N N . ALA A 1 128 ? 2.563 2.800 -14.361 1.00 75.06 128 ALA A N 1
ATOM 996 C CA . ALA A 1 128 ? 1.591 3.893 -14.457 1.00 75.06 128 ALA A CA 1
ATOM 997 C C . ALA A 1 128 ? 0.144 3.423 -14.243 1.00 75.06 128 ALA A C 1
ATOM 999 O O . ALA A 1 128 ? -0.605 4.177 -13.580 1.00 75.06 128 ALA A O 1
#

Sequence (128 aa):
MSQLKKGAILNYTTIILTNVVGLLLTPFIIRQLGDSEFGLYTMIGSFVGYIAVLDFGLSDAVVRFVAKYRAEKDKKGEENFLANTMLIYLVISTLVVIVGTVFYLNMDSVFQNSLTANELVQAKIMFA

Secondary structure (DSSP, 8-state):
--HHHHHHHHHHHHHHHHHHHHHHHHHHHHHHH-HHHHHHHHHHHHHHHHHHHTTTTHHHHHHHHHHHHHHHT-HHHHHHHHHHHHHHHHHHHHHHHHHHHHHHHHHHHHHTTTS-HHHHHHHHHHH-